Protein AF-A0A8T4VBH8-F1 (afdb_monomer)

Secondary structure (DSSP, 8-state):
--HHHHHHHHHHHHHHHHHTTPPP-HHHHHHHTT--TTTHHHHHHHHHHHHHHHHHHHHHHHHHHHHHHHHHHS--HHHHHHHHHHHHHHHHHHHHHHHHHHHHHHHHHHHHHHHHHHHHHHHHHHHHHHIIIIIHHHHHHHHHHHHHHHHH--

Sequence (154 aa):
MEAKQLLGLIDQEINMNVRNWKRIDASKLVDSYQMEEEYKPIITEYVEKVNDLLQIRYEQAKEYSWPMSILGLIGSSAIGTGIGALVGYFTDGINGAKSFAAWGAAMGALFEFMFHPTYTFLSYKYIRSEIKSFKEPVITYKNQALSKLESLVQ

Solvent-accessible surface area (backbone atoms only — not comparable to full-atom values): 8172 Å² total; per-residue (Å²): 129,59,64,71,59,55,52,50,54,50,51,50,54,49,52,55,29,56,76,65,75,43,84,74,60,45,66,63,52,45,66,72,66,72,60,57,79,83,51,43,62,49,52,37,54,42,44,50,56,48,41,53,50,49,50,54,49,51,56,50,47,61,69,54,50,60,63,54,52,58,56,69,66,60,53,40,37,66,59,21,21,53,53,18,21,53,55,14,34,77,73,52,38,76,66,23,17,59,59,26,18,56,51,17,22,51,50,18,44,48,49,32,61,68,45,45,61,55,49,53,50,50,51,48,52,49,53,55,46,47,44,62,73,42,53,52,53,51,53,51,44,51,52,51,39,48,54,56,50,56,65,74,76,111

Mean predicted aligned error: 12.95 Å

Foldseek 3Di:
DPLVVLLVVLVVVLVVCLVVLHQDDLVVSCVVVVDDPQLSVLSSVLSVQQNVLSVVVVVVCVVCVVVVVVLVVQADLQVLLVVQLVVLCVPPNPVRSVVRSNVRSVVRVVRCVVCVVVVVVVVVVVVVCCCVSHVVVSVVSSVVSSVSSVVVVD

pLDDT: mean 75.33, std 10.84, range [37.94, 91.0]

Structure (mmCIF, N/CA/C/O backbone):
data_AF-A0A8T4VBH8-F1
#
_entry.id   AF-A0A8T4VBH8-F1
#
loop_
_atom_site.group_PDB
_atom_site.id
_atom_site.type_symbol
_atom_site.label_atom_id
_atom_site.label_alt_id
_atom_site.label_comp_id
_atom_site.label_asym_id
_atom_site.label_entity_id
_atom_site.label_seq_id
_atom_site.pdbx_PDB_ins_code
_atom_site.Cartn_x
_atom_site.Cartn_y
_atom_site.Cartn_z
_atom_site.occupancy
_atom_site.B_iso_or_equiv
_atom_site.auth_seq_id
_atom_site.auth_comp_id
_atom_site.auth_asym_id
_atom_site.auth_atom_id
_atom_site.pdbx_PDB_model_num
ATOM 1 N N . MET A 1 1 ? -27.133 -4.399 15.859 1.00 63.56 1 MET A N 1
ATOM 2 C CA . MET A 1 1 ? -26.123 -5.152 15.075 1.00 63.56 1 MET A CA 1
ATOM 3 C C . MET A 1 1 ? -24.943 -5.397 15.997 1.00 63.56 1 MET A C 1
ATOM 5 O O . MET A 1 1 ? -24.605 -4.478 16.727 1.00 63.56 1 MET A O 1
ATOM 9 N N . GLU A 1 2 ? -24.352 -6.593 16.030 1.00 72.06 2 GLU A N 1
ATOM 10 C CA . GLU A 1 2 ? -23.190 -6.835 16.903 1.00 72.06 2 GLU A CA 1
ATOM 11 C C . GLU A 1 2 ? -22.010 -5.939 16.489 1.00 72.06 2 GLU A C 1
ATOM 13 O O . GLU A 1 2 ? -21.709 -5.829 15.297 1.00 72.06 2 GLU A O 1
ATOM 18 N N . ALA A 1 3 ? -21.310 -5.334 17.457 1.00 72.69 3 ALA A N 1
ATOM 19 C CA . ALA A 1 3 ? -20.180 -4.424 17.222 1.00 72.69 3 ALA A CA 1
ATOM 20 C C . ALA A 1 3 ? -19.122 -5.005 16.263 1.00 72.69 3 ALA A C 1
ATOM 22 O O . ALA A 1 3 ? -18.588 -4.312 15.397 1.00 72.69 3 ALA A O 1
ATOM 23 N N . LYS A 1 4 ? -18.879 -6.317 16.354 1.00 73.62 4 LYS A N 1
ATOM 24 C CA . LYS A 1 4 ? -17.952 -7.050 15.485 1.00 73.62 4 LYS A CA 1
ATOM 25 C C . LYS A 1 4 ? -18.407 -7.110 14.022 1.00 73.62 4 LYS A C 1
ATOM 27 O O . LYS A 1 4 ? -17.570 -7.047 13.122 1.00 73.62 4 LYS A O 1
ATOM 32 N N . GLN A 1 5 ? -19.712 -7.228 13.774 1.00 77.62 5 GLN A N 1
ATOM 33 C CA . GLN A 1 5 ? -20.278 -7.242 12.421 1.00 77.62 5 GLN A CA 1
ATOM 34 C C . GLN A 1 5 ? -20.242 -5.844 11.801 1.00 77.62 5 GLN A C 1
ATOM 36 O O . GLN A 1 5 ? -19.816 -5.702 10.656 1.00 77.62 5 GLN A O 1
ATOM 41 N N . LEU A 1 6 ? -20.590 -4.817 12.584 1.00 78.25 6 LEU A N 1
ATOM 42 C CA . LEU A 1 6 ? -20.501 -3.415 12.173 1.00 78.25 6 LEU A CA 1
ATOM 43 C C . LEU A 1 6 ? -19.066 -3.054 11.764 1.00 78.25 6 LEU A C 1
ATOM 45 O O . LEU A 1 6 ? -18.830 -2.563 10.662 1.00 78.25 6 LEU A O 1
ATOM 49 N N . LEU A 1 7 ? -18.091 -3.388 12.612 1.00 79.31 7 LEU A N 1
ATOM 50 C CA . LEU A 1 7 ? -16.682 -3.124 12.335 1.00 79.31 7 LEU A CA 1
ATOM 51 C C . LEU A 1 7 ? -16.159 -3.924 11.130 1.00 79.31 7 LEU A C 1
ATOM 53 O O . LEU A 1 7 ? -15.303 -3.442 10.395 1.00 79.31 7 LEU A O 1
ATOM 57 N N . GLY A 1 8 ? -16.672 -5.137 10.903 1.00 81.25 8 GLY A N 1
ATOM 58 C CA . GLY A 1 8 ? -16.333 -5.947 9.732 1.00 81.25 8 GLY A CA 1
ATOM 59 C C . GLY A 1 8 ? -16.786 -5.319 8.410 1.00 81.25 8 GLY A C 1
ATOM 60 O O . GLY A 1 8 ? -16.021 -5.325 7.446 1.00 81.25 8 GLY A O 1
ATOM 61 N N . LEU A 1 9 ? -17.992 -4.746 8.372 1.00 81.38 9 LEU A N 1
ATOM 62 C CA . LEU A 1 9 ? -18.522 -4.044 7.196 1.00 81.38 9 LEU A CA 1
ATOM 63 C C . LEU A 1 9 ? -17.745 -2.751 6.921 1.00 81.38 9 LEU A C 1
ATOM 65 O O . LEU A 1 9 ? -17.312 -2.510 5.794 1.00 81.38 9 LEU A O 1
ATOM 69 N N . ILE A 1 10 ? -17.470 -1.977 7.974 1.00 81.94 10 ILE A N 1
ATOM 70 C CA . ILE A 1 10 ? -16.658 -0.757 7.892 1.00 81.94 10 ILE A CA 1
ATOM 71 C C . ILE A 1 10 ? -15.246 -1.081 7.389 1.00 81.94 10 ILE A C 1
ATOM 73 O O . ILE A 1 10 ? -14.744 -0.415 6.488 1.00 81.94 10 ILE A O 1
ATOM 77 N N . ASP A 1 11 ? -14.611 -2.135 7.905 1.00 80.12 11 ASP A N 1
ATOM 78 C CA . ASP A 1 11 ? -13.279 -2.564 7.466 1.00 80.12 11 ASP A CA 1
ATOM 79 C C . ASP A 1 11 ? -13.267 -3.008 5.993 1.00 80.12 11 ASP A C 1
ATOM 81 O O . ASP A 1 11 ? -12.315 -2.728 5.262 1.00 80.12 11 ASP A O 1
ATOM 85 N N . GLN A 1 12 ? -14.326 -3.657 5.501 1.00 81.12 12 GLN A N 1
ATOM 86 C CA . GLN A 1 12 ? -14.445 -3.975 4.074 1.00 81.12 12 GLN A CA 1
ATOM 87 C C . GLN A 1 12 ? -14.533 -2.714 3.213 1.00 81.12 12 GLN A C 1
ATOM 89 O O . GLN A 1 12 ? -13.846 -2.613 2.194 1.00 81.12 12 GLN A O 1
ATOM 94 N N . GLU A 1 13 ? -15.332 -1.737 3.629 1.00 79.81 13 GLU A N 1
ATOM 95 C CA . GLU A 1 13 ? -15.495 -0.479 2.907 1.00 79.81 13 GLU A CA 1
ATOM 96 C C . GLU A 1 13 ? -14.216 0.366 2.919 1.00 79.81 13 GLU A C 1
ATOM 98 O O . GLU A 1 13 ? -13.802 0.895 1.882 1.00 79.81 13 GLU A O 1
ATOM 103 N N . ILE A 1 14 ? -13.514 0.402 4.050 1.00 80.75 14 ILE A N 1
ATOM 104 C CA . ILE A 1 14 ? -12.178 0.988 4.164 1.00 80.75 14 ILE A CA 1
ATOM 105 C C . ILE A 1 14 ? -11.217 0.287 3.203 1.00 80.75 14 ILE A C 1
ATOM 107 O O . ILE A 1 14 ? -10.573 0.951 2.393 1.00 80.75 14 ILE A O 1
ATOM 111 N N . ASN A 1 15 ? -11.158 -1.047 3.210 1.00 80.62 15 ASN A N 1
ATOM 112 C CA . ASN A 1 15 ? -10.280 -1.801 2.314 1.00 80.62 15 ASN A CA 1
ATOM 113 C C . ASN A 1 15 ? -10.581 -1.538 0.829 1.00 80.62 15 ASN A C 1
ATOM 115 O O . ASN A 1 15 ? -9.652 -1.428 0.024 1.00 80.62 15 ASN A O 1
ATOM 119 N N . MET A 1 16 ? -11.855 -1.405 0.447 1.00 82.12 16 MET A N 1
ATOM 120 C CA . MET A 1 16 ? -12.235 -1.040 -0.922 1.00 82.12 16 MET A CA 1
ATOM 121 C C . MET A 1 16 ? -11.759 0.366 -1.300 1.00 82.12 16 MET A C 1
ATOM 123 O O . MET A 1 16 ? -11.232 0.561 -2.397 1.00 82.12 16 MET A O 1
ATOM 127 N N . ASN A 1 17 ? -11.919 1.349 -0.415 1.00 79.12 17 ASN A N 1
ATOM 128 C CA . ASN A 1 17 ? -11.492 2.724 -0.679 1.00 79.12 17 ASN A CA 1
ATOM 129 C C . ASN A 1 17 ? -9.964 2.859 -0.703 1.00 79.12 17 ASN A C 1
ATOM 131 O O . ASN A 1 17 ? -9.424 3.489 -1.612 1.00 79.12 17 ASN A O 1
ATOM 135 N N . VAL A 1 18 ? -9.266 2.173 0.206 1.00 75.56 18 VAL A N 1
ATOM 136 C CA . VAL A 1 18 ? -7.799 2.078 0.247 1.00 75.56 18 VAL A CA 1
ATOM 137 C C . VAL A 1 18 ? -7.245 1.508 -1.058 1.00 75.56 18 VAL A C 1
ATOM 139 O O . VAL A 1 18 ? -6.324 2.083 -1.633 1.00 75.56 18 VAL A O 1
ATOM 142 N N . ARG A 1 19 ? -7.820 0.409 -1.572 1.00 74.81 19 ARG A N 1
ATOM 143 C CA . ARG A 1 19 ? -7.408 -0.181 -2.863 1.00 74.81 19 ARG A CA 1
ATOM 144 C C . ARG A 1 19 ? -7.538 0.800 -4.025 1.00 74.81 19 ARG A C 1
ATOM 146 O O . ARG A 1 19 ? -6.731 0.766 -4.947 1.00 74.81 19 ARG A O 1
ATOM 153 N N . ASN A 1 20 ? -8.542 1.668 -3.964 1.00 75.69 20 ASN A N 1
ATOM 154 C CA . ASN A 1 20 ? -8.831 2.661 -4.991 1.00 75.69 20 ASN A CA 1
ATOM 155 C C . ASN A 1 20 ? -8.145 4.014 -4.749 1.00 75.69 20 ASN A C 1
ATOM 157 O O . ASN A 1 20 ? -8.409 4.946 -5.504 1.00 75.69 20 ASN A O 1
ATOM 161 N N . TRP A 1 21 ? -7.298 4.138 -3.718 1.00 73.81 21 TRP A N 1
ATOM 162 C CA . TRP A 1 21 ? -6.644 5.396 -3.331 1.00 73.81 21 TRP A CA 1
ATOM 163 C C . TRP A 1 21 ? -7.633 6.549 -3.106 1.00 73.81 21 TRP A C 1
ATOM 165 O O . TRP A 1 21 ? -7.353 7.707 -3.418 1.00 73.81 21 TRP A O 1
ATOM 175 N N . LYS A 1 22 ? -8.819 6.231 -2.580 1.00 78.19 22 LYS A N 1
ATOM 176 C CA . LYS A 1 22 ? -9.869 7.209 -2.289 1.00 78.19 22 LYS A CA 1
ATOM 177 C C . LYS A 1 22 ? -9.878 7.536 -0.807 1.00 78.19 22 LYS A C 1
ATOM 179 O O . LYS A 1 22 ? -9.797 6.638 0.030 1.00 78.19 22 LYS A O 1
ATOM 184 N N . ARG A 1 23 ? -10.022 8.825 -0.497 1.00 82.62 23 ARG A N 1
ATOM 185 C CA . ARG A 1 23 ? -10.297 9.278 0.866 1.00 82.62 23 ARG A CA 1
ATOM 186 C C . ARG A 1 23 ? -11.655 8.738 1.303 1.00 82.62 23 ARG A C 1
ATOM 188 O O . ARG A 1 23 ? -12.605 8.738 0.521 1.00 82.62 23 ARG A O 1
ATOM 195 N N . ILE A 1 24 ? -11.721 8.288 2.544 1.00 85.31 24 ILE A N 1
ATOM 196 C CA . ILE A 1 24 ? -12.927 7.732 3.140 1.00 85.31 24 ILE A CA 1
ATOM 197 C C . ILE A 1 24 ? -13.657 8.861 3.868 1.00 85.31 24 ILE A C 1
ATOM 199 O O . ILE A 1 24 ? -13.068 9.545 4.703 1.00 85.31 24 ILE A O 1
ATOM 203 N N . ASP A 1 25 ? -14.928 9.073 3.542 1.00 83.56 25 ASP A N 1
ATOM 204 C CA . ASP A 1 25 ? -15.777 10.040 4.236 1.00 83.56 25 ASP A CA 1
ATOM 205 C C . ASP A 1 25 ? -16.383 9.373 5.478 1.00 83.56 25 ASP A C 1
ATOM 207 O O . ASP A 1 25 ? -17.261 8.515 5.364 1.00 83.56 25 ASP A O 1
ATOM 211 N N . ALA A 1 26 ? -15.869 9.740 6.655 1.00 81.12 26 ALA A N 1
ATOM 212 C CA . ALA A 1 26 ? -16.318 9.201 7.936 1.00 81.12 26 ALA A CA 1
ATOM 213 C C . ALA A 1 26 ? -17.797 9.515 8.202 1.00 81.12 26 ALA A C 1
ATOM 215 O O . ALA A 1 26 ? -18.531 8.635 8.647 1.00 81.12 26 ALA A O 1
ATOM 216 N N . SER A 1 27 ? -18.245 10.728 7.867 1.00 82.50 27 SER A N 1
ATOM 217 C CA . SER A 1 27 ? -19.627 11.168 8.066 1.00 82.50 27 SER A CA 1
ATOM 218 C C . SER A 1 27 ? -20.581 10.340 7.214 1.00 82.50 27 SER A C 1
ATOM 220 O O . SER A 1 27 ? -21.546 9.779 7.725 1.00 82.50 27 SER A O 1
ATOM 222 N N . LYS A 1 28 ? -20.245 10.147 5.932 1.00 83.75 28 LYS A N 1
ATOM 223 C CA . LYS A 1 28 ? -21.036 9.294 5.036 1.00 83.75 28 LYS A CA 1
ATOM 224 C C . LYS A 1 28 ? -21.105 7.846 5.525 1.00 83.75 28 LYS A C 1
ATOM 226 O O . LYS A 1 28 ? -22.152 7.211 5.401 1.00 83.75 28 LYS A O 1
ATOM 231 N N . LEU A 1 29 ? -20.004 7.314 6.055 1.00 81.31 29 LEU A N 1
ATOM 232 C CA . LEU A 1 29 ? -19.950 5.965 6.624 1.00 81.31 29 LEU A CA 1
ATOM 233 C C . LEU A 1 29 ? -20.886 5.845 7.826 1.00 81.31 29 LEU A C 1
ATOM 235 O O . LEU A 1 29 ? -21.728 4.955 7.863 1.00 81.31 29 LEU A O 1
ATOM 239 N N . VAL A 1 30 ? -20.793 6.774 8.772 1.00 81.69 30 VAL A N 1
ATOM 240 C CA . VAL A 1 30 ? -21.654 6.809 9.958 1.00 81.69 30 VAL A CA 1
ATOM 241 C C . VAL A 1 30 ? -23.137 6.894 9.578 1.00 81.69 30 VAL A C 1
ATOM 243 O O . VAL A 1 30 ? -23.946 6.120 10.098 1.00 81.69 30 VAL A O 1
ATOM 246 N N . ASP A 1 31 ? -23.481 7.763 8.626 1.00 80.19 31 ASP A N 1
ATOM 247 C CA . ASP A 1 31 ? -24.855 7.943 8.148 1.00 80.19 31 ASP A CA 1
ATOM 248 C C . ASP A 1 31 ? -25.398 6.687 7.443 1.00 80.19 31 ASP A C 1
ATOM 250 O O . ASP A 1 31 ? -26.579 6.357 7.569 1.00 80.19 31 ASP A O 1
ATOM 254 N N . SER A 1 32 ? -24.536 5.947 6.734 1.00 80.44 32 SER A N 1
ATOM 255 C CA . SER A 1 32 ? -24.932 4.773 5.939 1.00 80.44 32 SER A CA 1
ATOM 256 C C . SER A 1 32 ? -25.329 3.563 6.788 1.00 80.44 32 SER A C 1
ATOM 258 O O . SER A 1 32 ? -26.170 2.772 6.364 1.00 80.44 32 SER A O 1
ATOM 260 N N . TYR A 1 33 ? -24.750 3.410 7.982 1.00 78.94 33 TYR A N 1
ATOM 261 C CA . TYR A 1 33 ? -24.987 2.244 8.846 1.00 78.94 33 TYR A CA 1
ATOM 262 C C . TYR A 1 33 ? -25.932 2.521 10.026 1.00 78.94 33 TYR A C 1
ATOM 264 O O . TYR A 1 33 ? -26.100 1.634 10.861 1.00 78.94 33 TYR A O 1
ATOM 272 N N . GLN A 1 34 ? -26.550 3.711 10.099 1.00 72.62 34 GLN A N 1
ATOM 273 C CA . GLN A 1 34 ? -27.486 4.104 11.171 1.00 72.62 34 GLN A CA 1
ATOM 274 C C . GLN A 1 34 ? -26.958 3.747 12.573 1.00 72.62 34 GLN A C 1
ATOM 276 O O . GLN A 1 34 ? -27.616 3.070 13.362 1.00 72.62 34 GLN A O 1
ATOM 281 N N . MET A 1 35 ? -25.715 4.146 12.845 1.00 76.69 35 MET A N 1
ATOM 282 C CA . MET A 1 35 ? -24.997 3.749 14.056 1.00 76.69 35 MET A CA 1
ATOM 283 C C . MET A 1 35 ? -25.530 4.467 15.303 1.00 76.69 35 MET A C 1
ATOM 285 O O . MET A 1 35 ? -25.943 5.627 15.229 1.00 76.69 35 MET A O 1
ATOM 289 N N . GLU A 1 36 ? -25.449 3.800 16.458 1.00 80.12 36 GLU A N 1
ATOM 290 C CA . GLU A 1 36 ? -25.698 4.416 17.768 1.00 80.12 36 GLU A CA 1
ATOM 291 C C . GLU A 1 36 ? -24.742 5.597 17.996 1.00 80.12 36 GLU A C 1
ATOM 293 O O . GLU A 1 36 ? -23.572 5.530 17.609 1.00 80.12 36 GLU A O 1
ATOM 298 N N . GLU A 1 37 ? -25.228 6.681 18.616 1.00 82.69 37 GLU A N 1
ATOM 299 C CA . GLU A 1 37 ? -24.458 7.924 18.827 1.00 82.69 37 GLU A CA 1
ATOM 300 C C . GLU A 1 37 ? -23.113 7.680 19.526 1.00 82.69 37 GLU A C 1
ATOM 302 O O . GLU A 1 37 ? -22.117 8.327 19.210 1.00 82.69 37 GLU A O 1
ATOM 307 N N . GLU A 1 38 ? -23.058 6.691 20.416 1.00 83.25 38 GLU A N 1
ATOM 308 C CA . GLU A 1 38 ? -21.857 6.323 21.169 1.00 83.25 38 GLU A CA 1
ATOM 309 C C . GLU A 1 38 ? -20.781 5.652 20.296 1.00 83.25 38 GLU A C 1
ATOM 311 O O . GLU A 1 38 ? -19.587 5.751 20.583 1.00 83.25 38 GLU A O 1
ATOM 316 N N . TYR A 1 39 ? -21.172 5.012 19.188 1.00 81.75 39 TYR A N 1
ATOM 317 C CA . TYR A 1 39 ? -20.249 4.326 18.275 1.00 81.75 39 TYR A CA 1
ATOM 318 C C . TYR A 1 39 ? -19.647 5.271 17.236 1.00 81.75 39 TYR A C 1
ATOM 320 O O . TYR A 1 39 ? -18.515 5.061 16.789 1.00 81.75 39 TYR A O 1
ATOM 328 N N . LYS A 1 40 ? -20.375 6.335 16.875 1.00 85.50 40 LYS A N 1
ATOM 329 C CA . LYS A 1 40 ? -19.951 7.335 15.884 1.00 85.50 40 LYS A CA 1
ATOM 330 C C . LYS A 1 40 ? -18.545 7.891 16.138 1.00 85.50 40 LYS A C 1
ATOM 332 O O . LYS A 1 40 ? -17.734 7.812 15.218 1.00 85.50 40 LYS A O 1
ATOM 337 N N . PRO A 1 41 ? -18.190 8.396 17.339 1.00 87.75 41 PRO A N 1
ATOM 338 C CA . PRO A 1 41 ? -16.859 8.958 17.566 1.00 87.75 41 PRO A CA 1
ATOM 339 C C . PRO A 1 41 ? -15.739 7.917 17.422 1.00 87.75 41 PRO A C 1
ATOM 341 O O . PRO A 1 41 ? -14.670 8.248 16.917 1.00 87.75 41 PRO A O 1
ATOM 344 N N . ILE A 1 42 ? -15.982 6.655 17.798 1.00 86.75 42 ILE A N 1
ATOM 345 C CA . ILE A 1 42 ? -14.987 5.575 17.690 1.00 86.75 42 ILE A CA 1
ATOM 346 C C . ILE A 1 42 ? -14.714 5.235 16.221 1.00 86.75 42 ILE A C 1
ATOM 348 O O . ILE A 1 42 ? -13.559 5.075 15.819 1.00 86.75 42 ILE A O 1
ATOM 352 N N . ILE A 1 43 ? -15.773 5.134 15.413 1.00 86.62 43 ILE A N 1
ATOM 353 C CA . ILE A 1 43 ? -15.649 4.857 13.981 1.00 86.62 43 ILE A CA 1
ATOM 354 C C . ILE A 1 43 ? -15.013 6.037 13.246 1.00 86.62 43 ILE A C 1
ATOM 356 O O . ILE A 1 43 ? -14.127 5.820 12.421 1.00 86.62 43 ILE A O 1
ATOM 360 N N . THR A 1 44 ? -15.400 7.271 13.571 1.00 89.31 44 THR A N 1
ATOM 361 C CA . THR A 1 44 ? -14.786 8.473 12.996 1.00 89.31 44 THR A CA 1
ATOM 362 C C . THR A 1 44 ? -13.290 8.524 13.292 1.00 89.31 44 THR A C 1
ATOM 364 O O . THR A 1 44 ? -12.503 8.645 12.357 1.00 89.31 44 THR A O 1
ATOM 367 N N . GLU A 1 45 ? -12.880 8.315 14.548 1.00 90.75 45 GLU A N 1
ATOM 368 C CA . GLU A 1 45 ? -11.461 8.274 14.934 1.00 90.75 45 GLU A CA 1
ATOM 369 C C . GLU A 1 45 ? -10.690 7.198 14.150 1.00 90.75 45 GLU A C 1
ATOM 371 O O . GLU A 1 45 ? -9.564 7.421 13.698 1.00 90.75 45 GLU A O 1
ATOM 376 N N . TYR A 1 46 ? -11.286 6.017 13.968 1.00 89.12 46 TYR A N 1
ATOM 377 C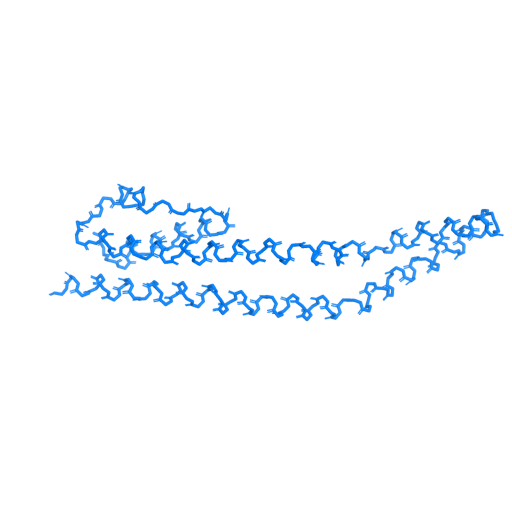 CA . TYR A 1 46 ? -10.676 4.943 13.189 1.00 89.12 46 TYR A CA 1
ATOM 378 C C . TYR A 1 46 ? -10.490 5.335 11.717 1.00 89.12 46 TYR A C 1
ATOM 380 O O . TYR A 1 46 ? -9.397 5.172 11.169 1.00 89.12 46 TYR A O 1
ATOM 388 N N . VAL A 1 47 ? -11.529 5.880 11.082 1.00 88.62 47 VAL A N 1
ATOM 389 C CA . VAL A 1 47 ? -11.493 6.302 9.676 1.00 88.62 47 VAL A CA 1
ATOM 390 C C . VAL A 1 47 ? -10.497 7.443 9.458 1.00 88.62 47 VAL A C 1
ATOM 392 O O . VAL A 1 47 ? -9.752 7.420 8.477 1.00 88.62 47 VAL A O 1
ATOM 395 N N . GLU A 1 48 ? -10.438 8.416 10.366 1.00 91.00 48 GLU A N 1
ATOM 396 C CA . GLU A 1 48 ? -9.476 9.523 10.319 1.00 91.00 48 GLU A CA 1
ATOM 397 C C . GLU A 1 48 ? -8.036 9.014 10.370 1.00 91.00 48 GLU A C 1
ATOM 399 O O . GLU A 1 48 ? -7.251 9.312 9.471 1.00 91.00 48 GLU A O 1
ATOM 404 N N . LYS A 1 49 ? -7.719 8.130 11.322 1.00 89.94 49 LYS A N 1
ATOM 405 C CA . LYS A 1 49 ? -6.392 7.503 11.415 1.00 89.94 49 LYS A CA 1
ATOM 406 C C . LYS A 1 49 ? -6.000 6.750 10.142 1.00 89.94 49 LYS A C 1
ATOM 408 O O . LYS A 1 49 ? -4.836 6.765 9.744 1.00 89.94 49 LYS A O 1
ATOM 413 N N . VAL A 1 50 ? -6.948 6.082 9.482 1.00 87.56 50 VAL A N 1
ATOM 414 C CA . VAL A 1 50 ? -6.680 5.401 8.203 1.00 87.56 50 VAL A CA 1
ATOM 415 C C . VAL A 1 50 ? -6.483 6.401 7.059 1.00 87.56 50 VAL A C 1
ATOM 417 O O . VAL A 1 50 ? -5.614 6.191 6.210 1.00 87.56 50 VAL A O 1
ATOM 420 N N . ASN A 1 51 ? -7.245 7.495 7.030 1.00 87.62 51 ASN A N 1
ATOM 421 C CA . ASN A 1 51 ? -7.071 8.565 6.048 1.00 87.62 51 ASN A CA 1
ATOM 422 C C . ASN A 1 51 ? -5.702 9.250 6.174 1.00 87.62 51 ASN A C 1
ATOM 424 O O . ASN A 1 51 ? -5.076 9.515 5.148 1.00 87.62 51 ASN A O 1
ATOM 428 N N . ASP A 1 52 ? -5.208 9.471 7.392 1.00 89.06 52 ASP A N 1
ATOM 429 C CA . ASP A 1 52 ? -3.872 10.034 7.623 1.00 89.06 52 ASP A CA 1
ATOM 430 C C . ASP A 1 52 ? -2.782 9.120 7.046 1.00 89.06 52 ASP A C 1
ATOM 432 O O . ASP A 1 52 ? -1.893 9.563 6.316 1.00 89.06 52 ASP A O 1
ATOM 436 N N . LEU A 1 53 ? -2.895 7.807 7.283 1.00 86.50 53 LEU A N 1
ATOM 437 C CA . LEU A 1 53 ? -1.994 6.819 6.684 1.00 86.50 53 LEU A CA 1
ATOM 438 C C . LEU A 1 53 ? -2.077 6.808 5.152 1.00 86.50 53 LEU A C 1
ATOM 440 O O . LEU A 1 53 ? -1.056 6.647 4.479 1.00 86.50 53 LEU A O 1
ATOM 444 N N . LEU A 1 54 ? -3.276 6.970 4.583 1.00 82.81 54 LEU A N 1
ATOM 445 C CA . LEU A 1 54 ? -3.470 7.062 3.134 1.00 82.81 54 LEU A CA 1
ATOM 446 C C . LEU A 1 54 ? -2.809 8.312 2.552 1.00 82.81 54 LEU A C 1
ATOM 448 O O . LEU A 1 54 ? -2.199 8.227 1.486 1.00 82.81 54 LEU A O 1
ATOM 452 N N . GLN A 1 55 ? -2.891 9.448 3.244 1.00 85.06 55 GLN A N 1
ATOM 453 C CA . GLN A 1 55 ? -2.243 10.683 2.817 1.00 85.06 55 GLN A CA 1
ATOM 454 C C . GLN A 1 55 ? -0.716 10.543 2.825 1.00 85.06 55 GLN A C 1
ATOM 456 O O . GLN A 1 55 ? -0.080 10.822 1.808 1.00 85.06 55 GLN A O 1
ATOM 461 N N . ILE A 1 56 ? -0.136 10.024 3.912 1.00 83.50 56 ILE A N 1
ATOM 462 C CA . ILE A 1 56 ? 1.310 9.758 4.004 1.00 83.50 56 ILE A CA 1
ATOM 463 C C . ILE A 1 56 ? 1.750 8.825 2.870 1.00 83.50 56 ILE A C 1
ATOM 465 O O . ILE A 1 56 ? 2.754 9.060 2.195 1.00 83.50 56 ILE A O 1
ATOM 469 N N . ARG A 1 57 ? 0.972 7.769 2.612 1.00 75.94 57 ARG A N 1
ATOM 470 C CA . ARG A 1 57 ? 1.242 6.823 1.526 1.00 75.94 57 ARG A CA 1
ATOM 471 C C . ARG A 1 57 ? 1.175 7.491 0.151 1.00 75.94 57 ARG A C 1
ATOM 473 O O . ARG A 1 57 ? 1.975 7.161 -0.720 1.00 75.94 57 ARG A O 1
ATOM 480 N N . TYR A 1 58 ? 0.233 8.403 -0.061 1.00 77.06 58 TYR A N 1
ATOM 481 C CA . TYR A 1 58 ? 0.102 9.157 -1.306 1.00 77.06 58 TYR A CA 1
ATOM 482 C C . TYR A 1 58 ? 1.295 10.092 -1.543 1.00 77.06 58 TYR A C 1
ATOM 484 O O . TYR A 1 58 ? 1.817 10.151 -2.658 1.00 77.06 58 TYR A O 1
ATOM 492 N N . GLU A 1 59 ? 1.772 10.764 -0.497 1.00 77.00 59 GLU A N 1
ATOM 493 C CA . GLU A 1 59 ? 2.974 11.603 -0.545 1.00 77.00 59 GLU A CA 1
ATOM 494 C C . GLU A 1 59 ? 4.225 10.772 -0.869 1.00 77.00 59 GLU A C 1
ATOM 496 O O . GLU A 1 59 ? 4.958 11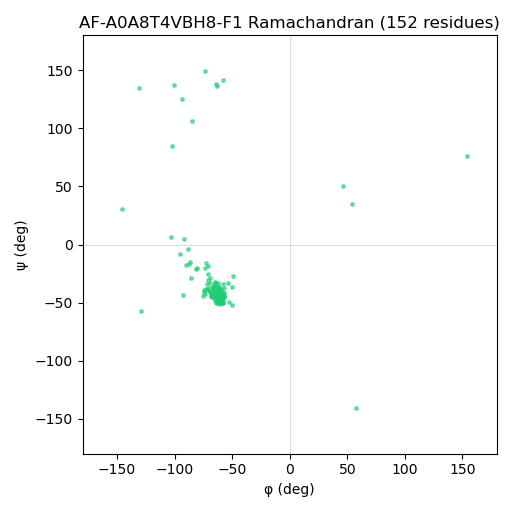.102 -1.802 1.00 77.00 59 GLU A O 1
ATOM 501 N N . GLN A 1 60 ? 4.402 9.624 -0.209 1.00 69.62 60 GLN A N 1
ATOM 502 C CA . GLN A 1 60 ? 5.491 8.687 -0.512 1.00 69.62 60 GLN A CA 1
ATOM 503 C C . GLN A 1 60 ? 5.397 8.138 -1.942 1.00 69.62 60 GLN A C 1
ATOM 505 O O . GLN A 1 60 ? 6.392 8.070 -2.659 1.00 69.62 60 GLN A O 1
ATOM 510 N N . ALA A 1 61 ? 4.205 7.749 -2.400 1.00 67.38 61 ALA A N 1
ATOM 511 C CA . ALA A 1 61 ? 4.018 7.223 -3.750 1.00 67.38 61 ALA A CA 1
ATOM 512 C C . ALA A 1 61 ? 4.391 8.248 -4.830 1.00 67.38 61 ALA A C 1
ATOM 514 O O . ALA A 1 61 ? 4.975 7.869 -5.845 1.00 67.38 61 ALA A O 1
ATOM 515 N N . LYS A 1 62 ? 4.117 9.542 -4.609 1.00 63.88 62 LYS A N 1
ATOM 516 C CA . LYS A 1 62 ? 4.582 10.613 -5.503 1.00 63.88 62 LYS A CA 1
ATOM 517 C C . LYS A 1 62 ? 6.104 10.657 -5.585 1.00 63.88 62 LYS A C 1
ATOM 519 O O . LYS A 1 62 ? 6.635 10.686 -6.693 1.00 63.88 62 LYS A O 1
ATOM 524 N N . GLU A 1 63 ? 6.785 10.591 -4.447 1.00 62.38 63 GLU A N 1
ATOM 525 C CA . GLU A 1 63 ? 8.249 10.619 -4.367 1.00 62.38 63 GLU A CA 1
ATOM 526 C C . GLU A 1 63 ? 8.899 9.399 -5.053 1.00 62.38 63 GLU A C 1
ATOM 528 O O . GLU A 1 63 ? 9.864 9.538 -5.805 1.00 62.38 63 GLU A O 1
ATOM 533 N N . TYR A 1 64 ? 8.321 8.203 -4.885 1.00 54.78 64 TYR A N 1
ATOM 534 C CA . TYR A 1 64 ? 8.849 6.950 -5.449 1.00 54.78 64 TYR A CA 1
ATOM 535 C C . TYR A 1 64 ? 8.356 6.607 -6.871 1.00 54.78 64 TYR A C 1
ATOM 537 O O . TYR A 1 64 ? 8.829 5.632 -7.462 1.00 54.78 64 TYR A O 1
ATOM 545 N N . SER A 1 65 ? 7.443 7.392 -7.456 1.00 50.75 65 SER A N 1
ATOM 546 C CA . SER A 1 65 ? 6.908 7.155 -8.813 1.00 50.75 65 SER A CA 1
ATOM 547 C C . SER A 1 65 ? 7.927 7.397 -9.938 1.00 50.75 65 SER A C 1
ATOM 549 O O . SER A 1 65 ? 7.870 6.756 -10.989 1.00 50.75 65 SER A O 1
ATOM 551 N N . TRP A 1 66 ? 8.887 8.295 -9.713 1.00 37.94 66 TRP A N 1
ATOM 552 C CA . TRP A 1 66 ? 9.916 8.670 -10.688 1.00 37.94 66 TRP A CA 1
ATOM 553 C C . TRP A 1 66 ? 11.018 7.609 -10.863 1.00 37.94 66 TRP A C 1
ATOM 555 O O . TRP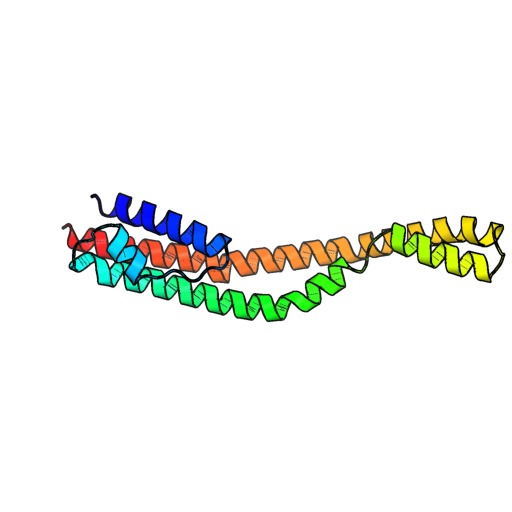 A 1 66 ? 11.343 7.269 -11.999 1.00 37.94 66 TRP A O 1
ATOM 565 N N . PRO A 1 67 ? 11.562 7.013 -9.785 1.00 52.34 67 PRO A N 1
ATOM 566 C CA . PRO A 1 67 ? 12.537 5.934 -9.909 1.00 52.34 67 PRO A CA 1
ATOM 567 C C . PRO A 1 67 ? 11.974 4.695 -10.618 1.00 52.34 67 PRO A C 1
ATOM 569 O O . PRO A 1 67 ? 12.638 4.140 -11.481 1.00 52.34 67 PRO A O 1
ATOM 572 N N . MET A 1 68 ? 10.744 4.270 -10.302 1.00 44.97 68 MET A N 1
ATOM 573 C CA . MET A 1 68 ? 10.154 3.039 -10.858 1.00 44.97 68 MET A CA 1
ATOM 574 C C . MET A 1 68 ? 9.833 3.131 -12.357 1.00 44.97 68 MET A C 1
ATOM 576 O O . MET A 1 68 ? 9.965 2.134 -13.064 1.00 44.97 68 MET A O 1
ATOM 580 N N . SER A 1 69 ? 9.452 4.306 -12.867 1.00 47.62 69 SER A N 1
ATOM 581 C CA . SER A 1 69 ? 9.168 4.495 -14.296 1.00 47.62 69 SER A CA 1
ATOM 582 C C . SER A 1 69 ? 10.440 4.496 -15.149 1.00 47.62 69 SER A C 1
ATOM 584 O O . SER A 1 69 ? 10.452 3.878 -16.208 1.00 47.62 69 SER A O 1
ATOM 586 N N . ILE A 1 70 ? 11.532 5.096 -14.660 1.00 48.09 70 ILE A N 1
ATOM 587 C CA . ILE A 1 70 ? 12.858 5.054 -15.307 1.00 48.09 70 ILE A CA 1
ATOM 588 C C . ILE A 1 70 ? 13.379 3.614 -15.371 1.00 48.09 70 ILE A C 1
ATOM 590 O O . ILE A 1 70 ? 13.926 3.173 -16.377 1.00 48.09 70 ILE A O 1
ATOM 594 N N . LEU A 1 71 ? 13.152 2.868 -14.299 1.00 48.84 71 LEU A N 1
ATOM 595 C CA . LEU A 1 71 ? 13.543 1.477 -14.151 1.00 48.84 71 LEU A CA 1
ATOM 596 C C . LEU A 1 71 ? 12.716 0.524 -15.046 1.00 48.84 71 LEU A C 1
ATOM 598 O O . LEU A 1 71 ? 13.267 -0.377 -15.670 1.00 48.84 71 LEU A O 1
ATOM 602 N N . GLY A 1 72 ? 11.415 0.773 -15.219 1.00 49.41 72 GLY A N 1
ATOM 603 C CA . GLY A 1 72 ? 10.577 0.037 -16.177 1.00 49.41 72 GLY A CA 1
ATOM 604 C C . GLY A 1 72 ? 10.835 0.373 -17.655 1.00 49.41 72 GLY A C 1
ATOM 605 O O . GLY A 1 72 ? 10.413 -0.378 -18.530 1.00 49.41 72 GLY A O 1
ATOM 606 N N . LEU A 1 73 ? 11.520 1.485 -17.946 1.00 48.59 73 LEU A N 1
ATOM 607 C CA . LEU A 1 73 ? 11.844 1.942 -19.306 1.00 48.59 73 LEU A CA 1
ATOM 608 C C . LEU A 1 73 ? 13.157 1.358 -19.854 1.00 48.59 73 LEU A C 1
ATOM 610 O O . LEU A 1 73 ? 13.380 1.384 -21.065 1.00 48.59 73 LEU A O 1
ATOM 614 N N . ILE A 1 74 ? 14.019 0.815 -18.991 1.00 53.56 74 ILE A N 1
ATOM 615 C CA . ILE A 1 74 ? 15.306 0.231 -19.384 1.00 53.56 74 ILE A CA 1
ATOM 616 C C . ILE A 1 74 ? 15.160 -1.287 -19.387 1.00 53.56 74 ILE A C 1
ATOM 618 O O . ILE A 1 74 ? 15.464 -1.962 -18.406 1.00 53.56 74 ILE A O 1
ATOM 622 N N . GLY A 1 75 ? 14.670 -1.820 -20.501 1.00 59.59 75 GLY A N 1
ATOM 623 C CA . GLY A 1 75 ? 14.608 -3.262 -20.682 1.00 59.59 75 GLY A CA 1
ATOM 624 C C . GLY A 1 75 ? 13.513 -3.697 -21.631 1.00 59.59 75 GLY A C 1
ATOM 625 O O . GLY A 1 75 ? 12.472 -4.188 -21.211 1.00 59.59 75 GLY A O 1
ATOM 626 N N . SER A 1 76 ? 13.742 -3.521 -22.926 1.00 65.44 76 SER A N 1
ATOM 627 C CA . SER A 1 76 ? 13.225 -4.537 -23.831 1.00 65.44 76 SER A CA 1
ATOM 628 C C . SER A 1 76 ? 14.331 -4.948 -24.782 1.00 65.44 76 SER A C 1
ATOM 630 O O . SER A 1 76 ? 14.998 -4.102 -25.391 1.00 65.44 76 SER A O 1
ATOM 632 N N . SER A 1 77 ? 14.481 -6.257 -24.981 1.00 64.75 77 SER A N 1
ATOM 633 C CA . SER A 1 77 ? 15.229 -6.797 -26.117 1.00 64.75 77 SER A CA 1
ATOM 634 C C . SER A 1 77 ? 14.779 -6.144 -27.429 1.00 64.75 77 SER A C 1
ATOM 636 O O . SER A 1 77 ? 15.595 -6.005 -28.327 1.00 64.75 77 SER A O 1
ATOM 638 N N . ALA A 1 78 ? 13.531 -5.667 -27.537 1.00 68.88 78 ALA A N 1
ATOM 639 C CA . ALA A 1 78 ? 13.016 -4.924 -28.689 1.00 68.88 78 ALA A CA 1
ATOM 640 C C . ALA A 1 78 ? 13.654 -3.530 -28.867 1.00 68.88 78 ALA A C 1
ATOM 642 O O . ALA A 1 78 ? 14.071 -3.197 -29.976 1.00 68.88 78 ALA A O 1
ATOM 643 N N . ILE A 1 79 ? 13.803 -2.738 -27.797 1.00 71.94 79 ILE A N 1
ATOM 644 C CA . ILE A 1 79 ? 14.540 -1.459 -27.825 1.00 71.94 79 ILE A CA 1
ATOM 645 C C . ILE A 1 79 ? 16.011 -1.721 -28.157 1.00 71.94 79 ILE A C 1
ATOM 647 O O . ILE A 1 79 ? 16.578 -1.056 -29.025 1.00 71.94 79 ILE A O 1
ATOM 651 N N . GLY A 1 80 ? 16.606 -2.738 -27.526 1.00 73.31 80 GLY A N 1
ATOM 652 C CA . GLY A 1 80 ? 17.965 -3.176 -27.829 1.00 73.31 80 GLY A CA 1
ATOM 653 C C . GLY A 1 80 ? 18.132 -3.580 -29.297 1.00 73.31 80 GLY A C 1
ATOM 654 O O . GLY A 1 80 ? 19.066 -3.132 -29.956 1.00 73.31 80 GLY A O 1
ATOM 655 N N . THR A 1 81 ? 17.185 -4.347 -29.843 1.00 79.38 81 THR A N 1
ATOM 656 C CA . THR A 1 81 ? 17.145 -4.753 -31.258 1.00 79.38 81 THR A CA 1
ATOM 657 C C . THR A 1 81 ? 17.069 -3.535 -32.172 1.00 79.38 81 THR A C 1
ATOM 659 O O . THR A 1 81 ? 17.807 -3.468 -33.149 1.00 79.38 81 THR A O 1
ATOM 662 N N . GLY A 1 82 ? 16.213 -2.558 -31.854 1.00 78.50 82 GLY A N 1
ATOM 663 C CA . GLY A 1 82 ? 16.049 -1.337 -32.644 1.00 78.50 82 GLY A CA 1
ATOM 664 C C . GLY A 1 82 ? 17.312 -0.474 -32.682 1.00 78.50 82 GLY A C 1
ATOM 665 O O . GLY A 1 82 ? 17.742 -0.064 -33.759 1.00 78.50 82 GLY A O 1
ATOM 666 N N . ILE A 1 83 ? 17.948 -0.252 -31.527 1.00 77.44 83 ILE A N 1
ATOM 667 C CA . ILE A 1 83 ? 19.211 0.499 -31.431 1.00 77.44 83 ILE A CA 1
ATOM 668 C C . ILE A 1 83 ? 20.337 -0.259 -32.144 1.00 77.44 83 ILE A C 1
ATOM 670 O O . ILE A 1 83 ? 21.076 0.333 -32.928 1.00 77.44 83 ILE A O 1
ATOM 674 N N . GLY A 1 84 ? 20.439 -1.572 -31.929 1.00 80.44 84 GLY A N 1
ATOM 675 C CA . GLY A 1 84 ? 21.418 -2.421 -32.601 1.00 80.44 84 GLY A CA 1
ATOM 676 C C . GLY A 1 84 ? 21.252 -2.413 -34.120 1.00 80.44 84 GLY A C 1
ATOM 677 O O . GLY A 1 84 ? 22.221 -2.207 -34.843 1.00 80.44 84 GLY A O 1
ATOM 678 N N . ALA A 1 85 ? 20.024 -2.546 -34.621 1.00 82.19 85 ALA A N 1
ATOM 679 C CA . ALA A 1 85 ? 19.732 -2.498 -36.051 1.00 82.19 85 ALA A CA 1
ATOM 680 C C . ALA A 1 85 ? 20.109 -1.147 -36.677 1.00 82.19 85 ALA A C 1
ATOM 682 O O . ALA A 1 85 ? 20.694 -1.121 -37.758 1.00 82.19 85 ALA A O 1
ATOM 683 N N . LEU A 1 86 ? 19.820 -0.035 -35.991 1.00 80.69 86 LEU A N 1
ATOM 684 C CA . LEU A 1 86 ? 20.207 1.313 -36.420 1.00 80.69 86 LEU A CA 1
ATOM 685 C C . LEU A 1 86 ? 21.727 1.469 -36.492 1.00 80.69 86 LEU A C 1
ATOM 687 O O . LEU A 1 86 ? 22.247 1.894 -37.519 1.00 80.69 86 LEU A O 1
ATOM 691 N N . VAL A 1 87 ? 22.444 1.081 -35.434 1.00 80.88 87 VAL A N 1
ATOM 692 C CA . VAL A 1 87 ? 23.914 1.136 -35.401 1.00 80.88 87 VAL A CA 1
ATOM 693 C C . VAL A 1 87 ? 24.512 0.274 -36.513 1.00 80.88 87 VAL A C 1
ATOM 695 O O . VAL A 1 87 ? 25.375 0.745 -37.245 1.00 80.88 87 VAL A O 1
ATOM 698 N N . GLY A 1 88 ? 24.011 -0.951 -36.692 1.00 82.50 88 GLY A N 1
ATOM 699 C CA . GLY A 1 88 ? 24.438 -1.854 -37.760 1.00 82.50 88 GLY A CA 1
ATOM 700 C C . GLY A 1 88 ? 24.168 -1.324 -39.164 1.00 82.50 88 GLY A C 1
ATOM 701 O O . GLY A 1 88 ? 24.966 -1.529 -40.074 1.00 82.50 88 GLY A O 1
ATOM 702 N N . TYR A 1 89 ? 23.048 -0.625 -39.347 1.00 82.31 89 TYR A N 1
ATOM 703 C CA . TYR A 1 89 ? 22.704 -0.009 -40.623 1.00 82.31 89 TYR A CA 1
ATOM 704 C C . TYR A 1 89 ? 23.679 1.109 -41.004 1.00 82.31 89 TYR A C 1
ATOM 706 O O . TYR A 1 89 ? 24.084 1.203 -42.161 1.00 82.31 89 TYR A O 1
ATOM 714 N N . PHE A 1 90 ? 24.098 1.927 -40.034 1.00 84.19 90 PHE A N 1
ATOM 715 C CA . PHE A 1 90 ? 25.074 2.994 -40.271 1.00 84.19 90 PHE A CA 1
ATOM 716 C C . PHE A 1 90 ? 26.509 2.489 -40.462 1.00 84.19 90 PHE A C 1
ATOM 718 O O . PHE A 1 90 ? 27.321 3.215 -41.030 1.00 84.19 90 PHE A O 1
ATOM 725 N N . THR A 1 91 ? 26.833 1.276 -40.008 1.00 82.38 91 THR A N 1
ATOM 726 C CA . THR A 1 91 ? 28.183 0.709 -40.131 1.00 82.38 91 THR A CA 1
ATOM 727 C C . THR A 1 91 ? 28.374 -0.143 -41.382 1.00 82.38 91 THR A C 1
ATOM 729 O O . THR A 1 91 ? 29.402 -0.003 -42.036 1.00 82.38 91 THR A O 1
ATOM 732 N N . ASP A 1 92 ? 27.416 -1.009 -41.726 1.00 85.38 92 ASP A N 1
ATOM 733 C CA . ASP A 1 92 ? 27.553 -1.972 -42.837 1.00 85.38 92 ASP A CA 1
ATOM 734 C C . ASP A 1 92 ? 26.220 -2.221 -43.578 1.00 85.38 92 ASP A C 1
ATOM 736 O O . ASP A 1 92 ? 25.913 -3.312 -44.075 1.00 85.38 92 ASP A O 1
ATOM 740 N N . GLY A 1 93 ? 25.360 -1.199 -43.613 1.00 80.81 93 GLY A N 1
ATOM 741 C CA . GLY A 1 93 ? 24.090 -1.235 -44.331 1.00 80.81 93 GLY A CA 1
ATOM 742 C C . GLY A 1 93 ? 23.176 -2.377 -43.876 1.00 80.81 93 GLY A C 1
ATOM 743 O O . GLY A 1 93 ? 23.058 -2.700 -42.696 1.00 80.81 93 GLY A O 1
ATOM 744 N N . ILE A 1 94 ? 22.487 -3.016 -44.819 1.00 80.25 94 ILE A N 1
ATOM 745 C CA . ILE A 1 94 ? 21.462 -4.030 -44.510 1.00 80.25 94 ILE A CA 1
ATOM 746 C C . ILE A 1 94 ? 22.063 -5.282 -43.839 1.00 80.25 94 ILE A C 1
ATOM 748 O O . ILE A 1 94 ? 21.407 -5.905 -42.998 1.00 80.25 94 ILE A O 1
ATOM 752 N N . ASN A 1 95 ? 23.305 -5.644 -44.175 1.00 81.31 95 ASN A N 1
ATOM 753 C CA . ASN A 1 95 ? 23.989 -6.795 -43.579 1.00 81.31 95 ASN A CA 1
ATOM 754 C C . ASN A 1 95 ? 24.439 -6.494 -42.142 1.00 81.31 95 ASN A C 1
ATOM 756 O O . ASN A 1 95 ? 24.248 -7.330 -41.253 1.00 81.31 95 ASN A O 1
ATOM 760 N N . GLY A 1 96 ? 24.926 -5.275 -41.889 1.00 78.12 96 GLY A N 1
ATOM 761 C CA . GLY A 1 96 ? 25.208 -4.788 -40.540 1.00 78.12 96 GLY A CA 1
ATOM 762 C C . GLY A 1 96 ? 23.951 -4.694 -39.676 1.00 78.12 96 GLY A C 1
ATOM 763 O O . GLY A 1 96 ? 23.957 -5.149 -38.534 1.00 78.12 96 GLY A O 1
ATOM 764 N N . ALA A 1 97 ? 22.835 -4.203 -40.223 1.00 77.56 97 ALA A N 1
ATOM 765 C CA . ALA A 1 97 ? 21.575 -4.078 -39.488 1.00 77.56 97 ALA A CA 1
ATOM 766 C C . ALA A 1 97 ? 21.095 -5.417 -38.903 1.00 77.56 97 ALA A C 1
ATOM 768 O O . ALA A 1 97 ? 20.681 -5.470 -37.748 1.00 77.56 97 ALA A O 1
ATOM 769 N N . LYS A 1 98 ? 21.199 -6.522 -39.656 1.00 75.62 98 LYS A N 1
ATOM 770 C CA . LYS A 1 98 ? 20.805 -7.859 -39.173 1.00 75.62 98 LYS A CA 1
ATOM 771 C C . LYS A 1 98 ? 21.728 -8.384 -38.071 1.00 75.62 98 LYS A C 1
ATOM 773 O O . LYS A 1 98 ? 21.244 -8.904 -37.068 1.00 75.62 98 LYS A O 1
ATOM 778 N N . SER A 1 99 ? 23.039 -8.230 -38.242 1.00 77.69 99 SER A N 1
ATOM 779 C CA . SER A 1 99 ? 24.039 -8.732 -37.289 1.00 77.69 99 SER A CA 1
ATOM 780 C C . SER A 1 99 ? 24.020 -7.954 -35.970 1.00 77.69 99 SER A C 1
ATOM 782 O O . SER A 1 99 ? 24.066 -8.546 -34.891 1.00 77.69 99 SER A O 1
ATOM 784 N N . PHE A 1 100 ? 23.878 -6.629 -36.033 1.00 80.69 100 PHE A N 1
ATOM 785 C CA . PHE A 1 100 ? 23.828 -5.788 -34.839 1.00 80.69 100 PHE A CA 1
ATOM 786 C C . PHE A 1 100 ? 22.445 -5.760 -34.178 1.00 80.69 100 PHE A C 1
ATOM 788 O O . PHE A 1 100 ? 22.376 -5.498 -32.981 1.00 80.69 100 PHE A O 1
ATOM 795 N N . ALA A 1 101 ? 21.356 -6.087 -34.884 1.00 78.50 101 ALA A N 1
ATOM 796 C CA . ALA A 1 101 ? 20.042 -6.291 -34.266 1.00 78.50 101 ALA A CA 1
ATOM 797 C C . ALA A 1 101 ? 20.076 -7.418 -33.220 1.00 78.50 101 ALA A C 1
ATOM 799 O O . ALA A 1 101 ? 19.588 -7.238 -32.107 1.00 78.50 101 ALA A O 1
ATOM 800 N N . ALA A 1 102 ? 20.709 -8.551 -33.544 1.00 78.12 102 ALA A N 1
ATOM 801 C CA . ALA A 1 102 ? 20.867 -9.671 -32.614 1.00 78.12 102 ALA A CA 1
ATOM 802 C C . ALA A 1 102 ? 21.744 -9.299 -31.406 1.00 78.12 102 ALA A C 1
ATOM 804 O O . ALA A 1 102 ? 21.421 -9.640 -30.268 1.00 78.12 102 ALA A O 1
ATOM 805 N N . TRP A 1 103 ? 22.822 -8.548 -31.641 1.00 75.88 103 TRP A N 1
ATOM 806 C CA . TRP A 1 103 ? 23.700 -8.066 -30.574 1.00 75.88 103 TRP A CA 1
ATOM 807 C C . TRP A 1 103 ? 22.998 -7.044 -29.672 1.00 75.88 103 TRP A C 1
ATOM 809 O O . TRP A 1 103 ? 23.079 -7.119 -28.450 1.00 75.88 103 TRP A O 1
ATOM 819 N N . GLY A 1 104 ? 22.230 -6.135 -30.269 1.00 74.69 104 GLY A N 1
ATOM 820 C CA . GLY A 1 104 ? 21.395 -5.178 -29.560 1.00 74.69 104 GLY A CA 1
ATOM 821 C C . GLY A 1 104 ? 20.304 -5.853 -28.728 1.00 74.69 104 GLY A C 1
ATOM 822 O O . GLY A 1 104 ? 20.097 -5.472 -27.578 1.00 74.69 104 GLY A O 1
ATOM 823 N N . ALA A 1 105 ? 19.656 -6.897 -29.253 1.00 79.25 105 ALA A N 1
ATOM 824 C CA . ALA A 1 105 ? 18.696 -7.709 -28.506 1.00 79.25 105 ALA A CA 1
ATOM 825 C C . ALA A 1 105 ? 19.344 -8.382 -27.286 1.00 79.25 105 ALA A C 1
ATOM 827 O O . ALA A 1 105 ? 18.808 -8.304 -26.181 1.00 79.25 105 ALA A O 1
ATOM 828 N N . ALA A 1 106 ? 20.519 -8.993 -27.481 1.00 76.81 106 ALA A N 1
ATOM 829 C CA . ALA A 1 106 ? 21.281 -9.652 -26.426 1.00 76.81 106 ALA A CA 1
ATOM 830 C C . ALA A 1 106 ? 21.747 -8.663 -25.347 1.00 76.81 106 ALA A C 1
ATOM 832 O O . ALA A 1 106 ? 21.624 -8.952 -24.161 1.00 76.81 106 ALA A O 1
ATOM 833 N N . MET A 1 107 ? 22.209 -7.474 -25.739 1.00 71.50 107 MET A N 1
ATOM 834 C CA . MET A 1 107 ? 22.544 -6.401 -24.803 1.00 71.50 107 MET A CA 1
ATOM 835 C C . MET A 1 107 ? 21.306 -5.901 -24.055 1.00 71.50 107 MET A C 1
ATOM 837 O O . MET A 1 107 ? 21.366 -5.744 -22.841 1.00 71.50 107 MET A O 1
ATOM 841 N N . GLY A 1 108 ? 20.170 -5.717 -24.733 1.00 68.31 108 GLY A N 1
ATOM 842 C CA . GLY A 1 108 ? 18.902 -5.362 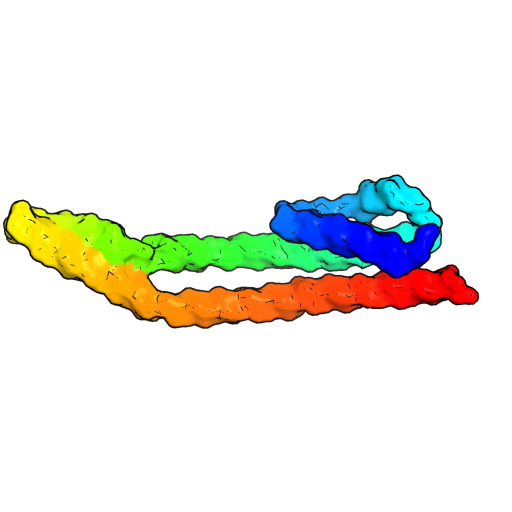-24.086 1.00 68.31 108 GLY A CA 1
ATOM 843 C C . GLY A 1 108 ? 18.480 -6.386 -23.026 1.00 68.31 108 GLY A C 1
ATOM 844 O O . GLY A 1 108 ? 18.169 -6.008 -21.900 1.00 68.31 108 GLY A O 1
ATOM 845 N N . ALA A 1 109 ? 18.570 -7.679 -23.349 1.00 69.69 109 ALA A N 1
ATOM 846 C CA . ALA A 1 109 ? 18.300 -8.773 -22.415 1.00 69.69 109 ALA A CA 1
ATOM 847 C C . ALA A 1 109 ? 19.329 -8.860 -21.269 1.00 69.69 109 ALA A C 1
ATOM 849 O O . ALA A 1 109 ? 18.969 -9.163 -20.134 1.00 69.69 109 ALA A O 1
ATOM 850 N N . LEU A 1 110 ? 20.609 -8.579 -21.533 1.00 68.81 110 LEU A N 1
ATOM 851 C CA . LEU A 1 110 ? 21.660 -8.553 -20.511 1.00 68.81 110 LEU A CA 1
ATOM 852 C C . LEU A 1 110 ? 21.444 -7.402 -19.524 1.00 68.81 110 LEU A C 1
ATOM 854 O O . LEU A 1 110 ? 21.592 -7.591 -18.319 1.00 68.81 110 LEU A O 1
ATOM 858 N N . PHE A 1 111 ? 21.064 -6.224 -20.021 1.00 67.19 111 PHE A N 1
ATOM 859 C CA . PHE A 1 111 ? 20.654 -5.105 -19.181 1.00 67.19 111 PHE A CA 1
ATOM 860 C C . PHE A 1 111 ? 19.462 -5.511 -18.304 1.00 67.19 111 PHE A C 1
ATOM 862 O O . PHE A 1 111 ? 19.557 -5.405 -17.085 1.00 67.19 111 PHE A O 1
ATOM 869 N N . GLU A 1 112 ? 18.396 -6.084 -18.869 1.00 66.69 112 GLU A N 1
ATOM 870 C CA . GLU A 1 112 ? 17.281 -6.618 -18.070 1.00 66.69 112 GLU A CA 1
ATOM 871 C C . GLU A 1 112 ? 17.762 -7.588 -16.988 1.00 66.69 112 GLU A C 1
ATOM 873 O O . GLU A 1 112 ? 17.437 -7.401 -15.819 1.00 66.69 112 GLU A O 1
ATOM 878 N N . PHE A 1 113 ? 18.601 -8.565 -17.339 1.00 66.88 113 PHE A N 1
ATOM 879 C CA . PHE A 1 113 ? 19.118 -9.564 -16.404 1.00 66.88 113 PHE A CA 1
ATOM 880 C C . PHE A 1 113 ? 19.973 -8.961 -15.279 1.00 66.88 113 PHE A C 1
ATOM 882 O O . PHE A 1 113 ? 19.885 -9.409 -14.138 1.00 66.88 113 PHE A O 1
ATOM 889 N N . MET A 1 114 ? 20.777 -7.932 -15.562 1.00 64.81 114 MET A N 1
ATOM 890 C CA . MET A 1 114 ? 21.595 -7.250 -14.551 1.00 64.81 114 MET A CA 1
ATOM 891 C C . MET A 1 114 ? 20.762 -6.385 -13.602 1.00 64.81 114 MET A C 1
ATOM 893 O O . MET A 1 114 ? 21.090 -6.270 -12.420 1.00 64.81 114 MET A O 1
ATOM 897 N N . PHE A 1 115 ? 19.678 -5.785 -14.095 1.00 66.12 115 PHE A N 1
ATOM 898 C CA . PHE A 1 115 ? 18.810 -4.936 -13.282 1.00 66.12 115 PHE A CA 1
ATOM 899 C C . PHE A 1 115 ? 17.669 -5.714 -12.608 1.00 66.12 115 PHE A C 1
ATOM 901 O O . PHE A 1 115 ? 17.149 -5.253 -11.594 1.00 66.12 115 PHE A O 1
ATOM 908 N N . HIS A 1 116 ? 17.334 -6.924 -13.065 1.00 64.69 116 HIS A N 1
ATOM 909 C CA . HIS A 1 116 ? 16.275 -7.763 -12.493 1.00 64.69 116 HIS A CA 1
ATOM 910 C C . HIS A 1 116 ? 16.448 -8.099 -10.997 1.00 64.69 116 HIS A C 1
ATOM 912 O O . HIS A 1 116 ? 15.466 -7.992 -10.254 1.00 64.69 116 HIS A O 1
ATOM 918 N N . PRO A 1 117 ? 17.654 -8.429 -10.492 1.00 67.19 117 PRO A N 1
ATOM 919 C CA . PRO A 1 117 ? 17.885 -8.630 -9.063 1.00 67.19 117 PRO A CA 1
ATOM 920 C C . PRO A 1 117 ? 17.672 -7.339 -8.273 1.00 67.19 117 PRO A C 1
ATOM 922 O O . PRO A 1 117 ? 17.071 -7.358 -7.201 1.00 67.19 117 PRO A O 1
ATOM 925 N N . THR A 1 118 ? 18.114 -6.210 -8.827 1.00 67.25 118 THR A N 1
ATOM 926 C CA . THR A 1 118 ? 17.945 -4.883 -8.229 1.00 67.25 118 THR A CA 1
ATOM 927 C C . THR A 1 118 ? 16.468 -4.495 -8.186 1.00 67.25 118 THR A C 1
ATOM 929 O O . THR A 1 118 ? 16.004 -4.033 -7.147 1.00 67.25 118 THR A O 1
ATOM 932 N N . TYR A 1 119 ? 15.699 -4.770 -9.246 1.00 63.09 119 TYR A N 1
ATOM 933 C CA . TYR A 1 119 ? 14.242 -4.613 -9.260 1.00 63.09 119 TYR A CA 1
ATOM 934 C C . TYR A 1 119 ? 13.581 -5.484 -8.214 1.00 63.09 119 TYR A C 1
ATOM 936 O O . TYR A 1 119 ? 12.847 -4.973 -7.381 1.00 63.09 119 TYR A O 1
ATOM 944 N N . THR A 1 120 ? 13.901 -6.772 -8.189 1.00 64.81 120 THR A N 1
ATOM 945 C CA . THR A 1 120 ? 13.321 -7.718 -7.234 1.00 64.81 120 THR A CA 1
ATOM 946 C C . THR A 1 120 ? 13.617 -7.299 -5.793 1.00 64.81 120 THR A C 1
ATOM 948 O O . THR A 1 120 ? 12.721 -7.302 -4.951 1.00 64.81 120 THR A O 1
ATOM 951 N N . PHE A 1 121 ? 14.846 -6.866 -5.506 1.00 67.25 121 PHE A N 1
ATOM 952 C CA . PHE A 1 121 ? 15.246 -6.379 -4.189 1.00 67.25 121 PHE A CA 1
ATOM 953 C C . PHE A 1 121 ? 14.560 -5.060 -3.811 1.00 67.25 121 PHE A C 1
ATOM 955 O O . PHE A 1 121 ? 14.073 -4.923 -2.688 1.00 67.25 121 PHE A O 1
ATOM 962 N N . LEU A 1 122 ? 14.490 -4.093 -4.730 1.00 65.12 122 LEU A N 1
ATOM 963 C CA . LEU A 1 122 ? 13.808 -2.816 -4.504 1.00 65.12 122 LEU A CA 1
ATOM 964 C C . LEU A 1 122 ? 12.301 -3.013 -4.332 1.00 65.12 122 LEU A C 1
ATOM 966 O O . LEU A 1 122 ? 11.734 -2.471 -3.387 1.00 65.12 122 LEU A O 1
ATOM 970 N N . SER A 1 123 ? 11.667 -3.838 -5.166 1.00 60.09 123 SER A N 1
ATOM 971 C CA . SER A 1 123 ? 10.264 -4.233 -5.036 1.00 60.09 123 SER A CA 1
ATOM 972 C C . SER A 1 123 ? 10.014 -4.950 -3.713 1.00 60.09 123 SER A C 1
ATOM 974 O O . SER A 1 123 ? 9.064 -4.616 -3.014 1.00 60.09 123 SER A O 1
ATOM 976 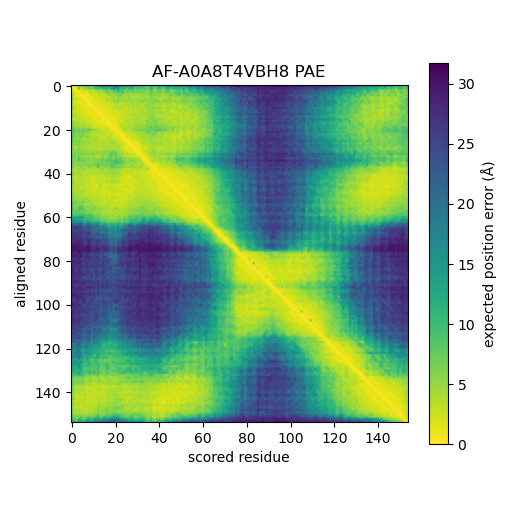N N . TYR A 1 124 ? 10.889 -5.872 -3.301 1.00 65.50 124 TYR A N 1
ATOM 977 C CA . TYR A 1 124 ? 10.792 -6.529 -1.996 1.00 65.50 124 TYR A CA 1
ATOM 978 C C . TYR A 1 124 ? 10.909 -5.530 -0.837 1.00 65.50 124 TYR A C 1
ATOM 980 O O . TYR A 1 124 ? 10.086 -5.539 0.081 1.00 65.50 124 TYR A O 1
ATOM 988 N N . LYS A 1 125 ? 11.902 -4.634 -0.878 1.00 66.56 125 LYS A N 1
ATOM 989 C CA . LYS A 1 125 ? 12.089 -3.586 0.134 1.00 66.56 125 LYS A CA 1
ATOM 990 C C . LYS A 1 125 ? 10.879 -2.652 0.189 1.00 66.56 125 LYS A C 1
ATOM 992 O O . LYS A 1 125 ? 10.441 -2.308 1.284 1.00 66.56 125 LYS A O 1
ATOM 997 N N . TYR A 1 126 ? 10.322 -2.295 -0.966 1.00 65.25 126 TYR A N 1
ATOM 998 C CA . TYR A 1 126 ? 9.122 -1.474 -1.086 1.00 65.25 126 TYR A CA 1
ATOM 999 C C . TYR A 1 126 ? 7.894 -2.177 -0.492 1.00 65.25 126 TYR A C 1
ATOM 1001 O O . TYR A 1 126 ? 7.250 -1.616 0.388 1.00 65.25 126 TYR A O 1
ATOM 1009 N N . ILE A 1 127 ? 7.631 -3.435 -0.865 1.00 62.09 127 ILE A N 1
ATOM 1010 C CA . ILE A 1 127 ? 6.522 -4.243 -0.323 1.00 62.09 127 ILE A CA 1
ATOM 1011 C C . ILE A 1 127 ? 6.654 -4.399 1.196 1.00 62.09 127 ILE A C 1
ATOM 1013 O O . ILE A 1 127 ? 5.684 -4.225 1.931 1.00 62.09 127 ILE A O 1
ATOM 1017 N N . ARG A 1 128 ? 7.856 -4.705 1.697 1.00 66.81 128 ARG A N 1
ATOM 1018 C CA . ARG A 1 128 ? 8.104 -4.835 3.139 1.00 66.81 128 ARG A CA 1
ATOM 1019 C C . ARG A 1 128 ? 7.886 -3.511 3.872 1.00 66.81 128 ARG A C 1
ATOM 1021 O O . ARG A 1 128 ? 7.312 -3.509 4.959 1.00 66.81 128 ARG A O 1
ATOM 1028 N N . SER A 1 129 ? 8.336 -2.406 3.283 1.00 67.56 129 SER A N 1
ATOM 1029 C CA . SER A 1 129 ? 8.087 -1.061 3.800 1.00 67.56 129 SER A CA 1
ATOM 1030 C C . SER A 1 129 ? 6.588 -0.769 3.859 1.00 67.56 129 SER A C 1
ATOM 1032 O O . SER A 1 129 ? 6.111 -0.343 4.901 1.00 67.56 129 SER A O 1
ATOM 1034 N N . GLU A 1 130 ? 5.837 -1.083 2.800 1.00 60.78 130 GLU A N 1
ATOM 1035 C CA . GLU A 1 130 ? 4.383 -0.890 2.719 1.00 60.78 130 GLU A CA 1
ATOM 1036 C C . GLU A 1 130 ? 3.618 -1.699 3.779 1.00 60.78 130 GLU A C 1
ATOM 1038 O O . GLU A 1 130 ? 2.679 -1.198 4.402 1.00 60.78 130 GLU A O 1
ATOM 1043 N N . ILE A 1 131 ? 4.019 -2.952 4.022 1.00 62.00 131 ILE A N 1
ATOM 1044 C CA . ILE A 1 131 ? 3.410 -3.785 5.069 1.00 62.00 131 ILE A CA 1
ATOM 1045 C C . ILE A 1 131 ? 3.572 -3.116 6.442 1.00 62.00 131 ILE A C 1
ATOM 1047 O O . ILE A 1 131 ? 2.592 -2.994 7.179 1.00 62.00 131 ILE A O 1
ATOM 1051 N N . LYS A 1 132 ? 4.781 -2.638 6.752 1.00 72.88 132 LYS A N 1
ATOM 1052 C CA . LYS A 1 132 ? 5.107 -2.040 8.051 1.00 72.88 132 LYS A CA 1
ATOM 1053 C C . LYS A 1 132 ? 4.521 -0.636 8.232 1.00 72.88 132 LYS A C 1
ATOM 1055 O O . LYS A 1 132 ? 4.059 -0.300 9.315 1.00 72.88 132 LYS A O 1
ATOM 1060 N N . SER A 1 133 ? 4.555 0.200 7.196 1.00 74.56 133 SER A N 1
ATOM 1061 C CA . SER A 1 133 ? 4.121 1.599 7.292 1.00 74.56 133 SER A CA 1
ATOM 1062 C C . SER A 1 133 ? 2.609 1.777 7.202 1.00 74.56 133 SER A C 1
ATOM 1064 O O . SER A 1 133 ? 2.104 2.807 7.635 1.00 74.56 133 SER A O 1
ATOM 1066 N N . PHE A 1 134 ? 1.886 0.796 6.651 1.00 79.62 134 PHE A N 1
ATOM 1067 C CA . PHE A 1 134 ? 0.459 0.938 6.378 1.00 79.62 134 PHE A CA 1
ATOM 1068 C C . PHE A 1 134 ? -0.383 -0.217 6.935 1.00 79.62 134 PHE A C 1
ATOM 1070 O O . PHE A 1 134 ? -1.278 0.016 7.744 1.00 79.62 134 PHE A O 1
ATOM 1077 N N . LYS A 1 135 ? -0.109 -1.473 6.553 1.00 76.38 135 LYS A N 1
ATOM 1078 C CA . LYS A 1 135 ? -0.986 -2.607 6.922 1.00 76.38 135 LYS A CA 1
ATOM 1079 C C . LYS A 1 135 ? -0.996 -2.893 8.426 1.00 76.38 135 LYS A C 1
ATOM 1081 O O . LYS A 1 135 ? -2.066 -3.088 8.994 1.00 76.38 135 LYS A O 1
ATOM 1086 N N . GLU A 1 136 ? 0.170 -2.912 9.065 1.00 79.06 136 GLU A N 1
ATOM 1087 C CA . GLU A 1 136 ? 0.289 -3.141 10.514 1.00 79.06 136 GLU A CA 1
ATOM 1088 C C . GLU A 1 136 ? -0.431 -2.055 11.352 1.00 79.06 136 GLU A C 1
ATOM 1090 O O . GLU A 1 136 ? -1.242 -2.408 12.218 1.00 79.06 136 GLU A O 1
ATOM 1095 N N . PRO A 1 137 ? -0.235 -0.747 11.080 1.00 84.94 137 PRO A N 1
ATOM 1096 C CA . PRO A 1 137 ? -1.002 0.320 11.723 1.00 84.94 13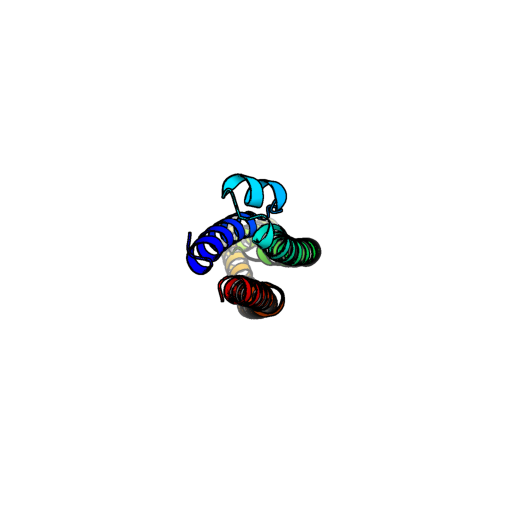7 PRO A CA 1
ATOM 1097 C C . PRO A 1 137 ? -2.519 0.207 11.535 1.00 84.94 137 PRO A C 1
ATOM 1099 O O . PRO A 1 137 ? -3.254 0.329 12.512 1.00 84.94 137 PRO A O 1
ATOM 1102 N N . VAL A 1 138 ? -3.002 -0.094 10.322 1.00 83.81 138 VAL A N 1
ATOM 1103 C CA . VAL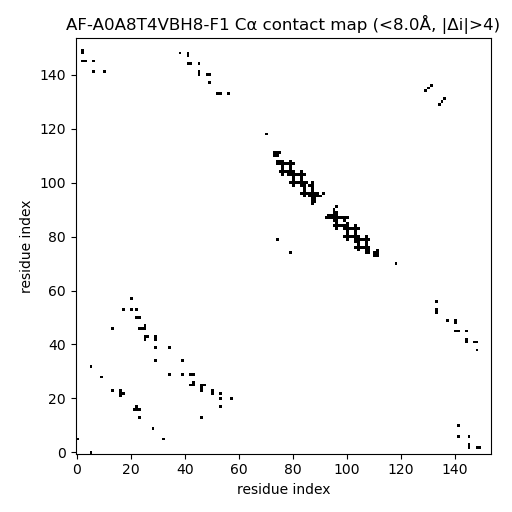 A 1 138 ? -4.447 -0.248 10.056 1.00 83.81 138 VAL A CA 1
ATOM 1104 C C . VAL A 1 138 ? -5.054 -1.367 10.908 1.00 83.81 138 VAL A C 1
ATOM 1106 O O . VAL A 1 138 ? -6.111 -1.173 11.509 1.00 83.81 138 VAL A O 1
ATOM 1109 N N . ILE A 1 139 ? -4.373 -2.514 11.018 1.00 85.06 139 ILE A N 1
ATOM 1110 C CA . ILE A 1 139 ? -4.804 -3.627 11.883 1.00 85.06 139 ILE A CA 1
ATOM 1111 C C . ILE A 1 139 ? -4.834 -3.189 13.350 1.00 85.06 139 ILE A C 1
ATOM 1113 O O . ILE A 1 139 ? -5.778 -3.500 14.077 1.00 85.06 139 ILE A O 1
ATOM 1117 N N . THR A 1 140 ? -3.822 -2.439 13.784 1.00 88.25 140 THR A N 1
ATOM 1118 C CA . THR A 1 140 ? -3.747 -1.926 15.156 1.00 88.25 140 THR A CA 1
ATOM 1119 C C . THR A 1 140 ? -4.922 -0.999 15.464 1.00 88.25 140 THR A C 1
ATOM 1121 O O . THR A 1 140 ? -5.586 -1.176 16.484 1.00 88.25 140 THR A O 1
ATOM 1124 N N . TYR A 1 141 ? -5.233 -0.054 14.574 1.00 89.19 141 TYR A N 1
ATOM 1125 C CA . TYR A 1 141 ? -6.352 0.872 14.762 1.00 89.19 141 TYR A CA 1
ATOM 1126 C C . TYR A 1 141 ? -7.708 0.168 14.725 1.00 89.19 141 TYR A C 1
ATOM 1128 O O . TYR A 1 141 ? -8.571 0.477 15.544 1.00 89.19 141 TYR A O 1
ATOM 1136 N N .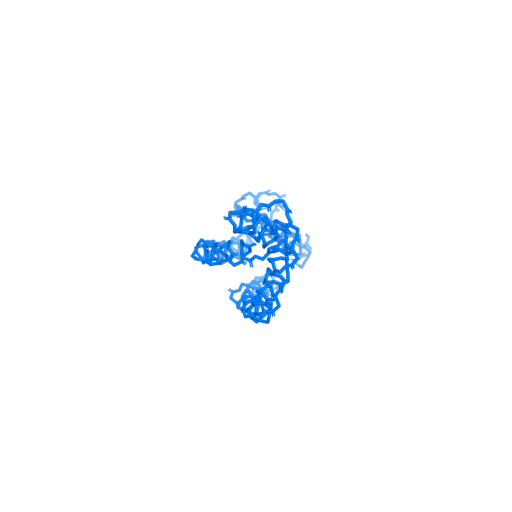 LYS A 1 142 ? -7.868 -0.838 13.860 1.00 85.50 142 LYS A N 1
ATOM 1137 C CA . LYS A 1 142 ? -9.057 -1.697 13.841 1.00 85.50 142 LYS A CA 1
ATOM 1138 C C . LYS A 1 142 ? -9.263 -2.400 15.185 1.00 85.50 142 LYS A C 1
ATOM 1140 O O . LYS A 1 142 ? -10.363 -2.376 15.728 1.00 85.50 142 LYS A O 1
ATOM 1145 N N . ASN A 1 143 ? -8.211 -3.002 15.739 1.00 87.88 143 ASN A N 1
ATOM 1146 C CA . ASN A 1 143 ? -8.290 -3.705 17.021 1.00 87.88 143 ASN A CA 1
ATOM 1147 C C . ASN A 1 143 ? -8.571 -2.745 18.189 1.00 87.88 143 ASN A C 1
ATOM 1149 O O . ASN A 1 143 ? -9.324 -3.091 19.095 1.00 87.88 143 ASN A O 1
ATOM 1153 N N . GLN A 1 144 ? -8.014 -1.529 18.156 1.00 88.88 144 GLN A N 1
ATOM 1154 C CA . GLN A 1 144 ? -8.333 -0.482 19.133 1.00 88.88 144 GLN A CA 1
ATOM 1155 C C . GLN A 1 144 ? -9.807 -0.070 19.059 1.00 88.88 144 GLN A C 1
ATOM 1157 O O . GLN A 1 144 ? -10.461 0.034 20.094 1.00 88.88 144 GLN A O 1
ATOM 1162 N N . ALA A 1 145 ? -10.336 0.136 17.851 1.00 86.00 145 ALA A N 1
ATOM 1163 C CA . ALA A 1 145 ? -11.738 0.483 17.646 1.00 86.00 145 ALA A CA 1
ATOM 1164 C C . ALA A 1 145 ? -12.669 -0.643 18.118 1.00 86.00 145 ALA A C 1
ATOM 1166 O O . ALA A 1 145 ? -13.632 -0.376 18.832 1.00 86.00 145 ALA A O 1
ATOM 1167 N N . LEU A 1 146 ? -12.337 -1.902 17.805 1.00 86.56 146 LEU A N 1
ATOM 1168 C CA . LEU A 1 146 ? -13.079 -3.070 18.284 1.00 86.56 146 LEU A CA 1
ATOM 1169 C C . LEU A 1 146 ? -13.121 -3.125 19.813 1.00 86.56 146 LEU A C 1
ATOM 1171 O O . LEU A 1 146 ? -14.197 -3.242 20.381 1.00 86.56 146 LEU A O 1
ATOM 1175 N N . SER A 1 147 ? -11.969 -2.982 20.472 1.00 87.31 147 SER A N 1
ATOM 1176 C CA . SER A 1 147 ? -11.885 -3.019 21.935 1.00 87.31 147 SER A CA 1
ATOM 1177 C C . SER A 1 147 ? -12.703 -1.906 22.598 1.00 87.31 147 SER A C 1
ATOM 1179 O O . SER A 1 147 ? -13.358 -2.162 23.606 1.00 87.31 147 SER A O 1
ATOM 1181 N N . LYS A 1 148 ? -12.711 -0.691 22.028 1.00 87.44 148 LYS A N 1
ATOM 1182 C CA . LYS A 1 148 ? -13.554 0.413 22.516 1.00 87.44 148 LYS A CA 1
ATOM 1183 C C . LYS A 1 148 ? -15.044 0.107 22.338 1.00 87.44 148 LYS A C 1
ATOM 1185 O O . LYS A 1 148 ? -15.813 0.327 23.265 1.00 87.44 148 LYS A O 1
ATOM 1190 N N . LEU A 1 149 ? -15.451 -0.432 21.188 1.00 84.12 149 LEU A N 1
ATOM 1191 C CA . LEU A 1 149 ? -16.851 -0.802 20.953 1.00 84.12 149 LEU A CA 1
ATOM 1192 C C . LEU A 1 149 ? -17.309 -1.941 21.871 1.00 84.12 149 LEU A C 1
ATOM 1194 O O . LEU A 1 149 ? -18.397 -1.871 22.424 1.00 84.12 149 LEU A O 1
ATOM 1198 N N . GLU A 1 150 ? -16.480 -2.967 22.078 1.00 83.25 150 GLU A N 1
ATOM 1199 C CA . GLU A 1 150 ? -16.793 -4.078 22.987 1.00 83.25 150 GLU A CA 1
ATOM 1200 C C . GLU A 1 150 ? -16.955 -3.606 24.440 1.00 83.25 150 GLU A C 1
ATOM 1202 O O . GLU A 1 150 ? -17.802 -4.135 25.155 1.00 83.25 150 GLU A O 1
ATOM 1207 N N . SER A 1 151 ? -16.210 -2.576 24.861 1.00 85.00 151 SER A N 1
ATOM 1208 C CA . SER A 1 151 ? -16.342 -1.993 26.204 1.00 85.00 151 SER A CA 1
ATOM 1209 C C . SER A 1 151 ? -17.629 -1.193 26.433 1.00 85.00 151 SER A C 1
ATOM 1211 O O . SER A 1 151 ? -17.989 -0.971 27.581 1.00 85.00 151 SER A O 1
ATOM 1213 N N . LEU A 1 152 ? -18.32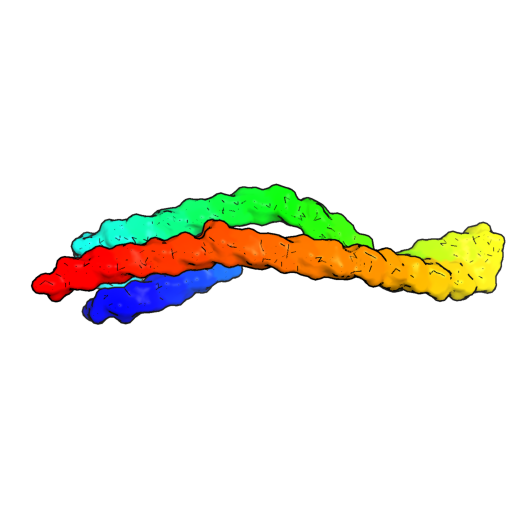3 -0.774 25.368 1.00 79.75 152 LEU A N 1
ATOM 1214 C CA . LEU A 1 152 ? -19.611 -0.069 25.458 1.00 79.75 152 LEU A CA 1
ATOM 1215 C C . LEU A 1 152 ? -20.812 -1.022 25.529 1.00 79.75 152 LEU A C 1
ATOM 1217 O O . LEU A 1 152 ? -21.916 -0.601 25.848 1.00 79.75 152 LEU A O 1
ATOM 1221 N N . VAL A 1 153 ? -20.612 -2.299 25.190 1.00 67.81 153 VAL A N 1
ATOM 1222 C CA . VAL A 1 153 ? -21.668 -3.328 25.181 1.00 67.81 153 VAL A CA 1
ATOM 1223 C C . VAL A 1 153 ? -21.686 -4.132 26.497 1.00 67.81 153 VAL A C 1
ATOM 1225 O O . VAL A 1 153 ? -22.592 -4.938 26.708 1.00 67.81 153 VAL A O 1
ATOM 1228 N N . GLN A 1 154 ? -20.691 -3.925 27.372 1.00 56.31 154 GLN A N 1
ATOM 1229 C CA . GLN A 1 154 ? -20.603 -4.502 28.724 1.00 56.31 154 GLN A CA 1
ATOM 1230 C C . GLN A 1 154 ? -21.413 -3.698 29.740 1.00 56.31 154 GLN A C 1
ATOM 1232 O O . GLN A 1 154 ? -22.048 -4.354 30.597 1.00 56.31 154 GLN A O 1
#

Radius of gyration: 25.68 Å; Cα contacts (8 Å, |Δi|>4): 128; chains: 1; bounding box: 56×21×73 Å